Protein AF-A0A2P5DJD4-F1 (afdb_monomer_lite)

pLDDT: mean 71.26, std 9.57, range [36.44, 85.56]

Secondary structure (DSSP, 8-state):
------HHHHHHHHHHHHHHHHHHHHHHHHHHHHHHHHHTT-TTTTSPPPTT---HHHHHHHHHHHHHHHHHHS-HHHHTTTTT--SHHHHHHHHHHHHHHHHHHHHHHHHHHHHHHHHHHHHHHHHHHHHHHHH--

InterPro domains:
  IPR061502 Copia/RE1/RE2-like, N-terminal domain [PF14223] (35-135)

Organism: Parasponia andersonii (NCBI:txid3476)

Foldseek 3Di:
DDPPPDPVNVLVVVLVVVLVVLVVVVVVVVVVLCVLCVVVVLNCQLDPNDPVCPDPVVNLVSFVVLVVSLVVVDDPVLCVQCVPPDGNNSSNVSVVVVSVVVSVVVSVVSVVVSVVVVVVVVVVVVVVVVVVVVVVD

Radius of gyration: 24.69 Å; chains: 1; bounding box: 60×29×70 Å

Structure (mmCIF, N/CA/C/O backbone):
data_AF-A0A2P5DJD4-F1
#
_entry.id   AF-A0A2P5DJD4-F1
#
loop_
_atom_site.group_PDB
_atom_site.id
_atom_site.type_symbol
_atom_site.label_atom_id
_atom_site.label_alt_id
_atom_site.label_comp_id
_atom_site.label_asym_id
_atom_site.label_entity_id
_atom_site.label_seq_id
_atom_site.pdbx_PDB_ins_code
_atom_site.Cartn_x
_atom_site.Cartn_y
_atom_site.Cartn_z
_atom_site.occupancy
_atom_site.B_iso_or_equiv
_atom_site.auth_seq_id
_atom_site.auth_comp_id
_atom_site.auth_asym_id
_atom_site.auth_atom_id
_atom_site.pdbx_PDB_model_num
ATOM 1 N N . MET A 1 1 ? -18.435 -19.469 40.336 1.00 36.44 1 MET A N 1
ATOM 2 C CA . MET A 1 1 ? -17.337 -18.559 39.943 1.00 36.44 1 MET A CA 1
ATOM 3 C C . MET A 1 1 ? -17.788 -17.813 38.694 1.00 36.44 1 MET A C 1
ATOM 5 O O . MET A 1 1 ? -17.781 -18.387 37.617 1.00 36.44 1 MET A O 1
ATOM 9 N N . SER A 1 2 ? -18.349 -16.611 38.855 1.00 41.94 2 SER A N 1
ATOM 10 C CA . SER A 1 2 ? -18.930 -15.849 37.740 1.00 41.94 2 SER A CA 1
ATOM 11 C C . SER A 1 2 ? -17.841 -14.974 37.126 1.00 41.94 2 SER A C 1
ATOM 13 O O . SER A 1 2 ? -17.375 -14.029 37.765 1.00 41.94 2 SER A O 1
ATOM 15 N N . TYR A 1 3 ? -17.377 -15.331 35.928 1.00 40.91 3 TYR A N 1
ATOM 16 C CA . TYR A 1 3 ? -16.412 -14.533 35.177 1.00 40.91 3 TYR A CA 1
ATOM 17 C C . TYR A 1 3 ? -17.093 -13.227 34.747 1.00 40.91 3 TYR A C 1
ATOM 19 O O . TYR A 1 3 ? -17.786 -13.177 33.734 1.00 40.91 3 TYR A O 1
ATOM 27 N N . ARG A 1 4 ? -16.915 -12.151 35.524 1.00 46.84 4 ARG A N 1
ATOM 28 C CA . ARG A 1 4 ? -17.237 -10.793 35.069 1.00 46.84 4 ARG A CA 1
ATOM 29 C C . ARG A 1 4 ? -16.197 -10.385 34.028 1.00 46.84 4 ARG A C 1
ATOM 31 O O . ARG A 1 4 ? -15.209 -9.741 34.368 1.00 46.84 4 ARG A O 1
ATOM 38 N N . PHE A 1 5 ? -16.423 -10.757 32.770 1.00 47.12 5 PHE A N 1
ATOM 39 C CA . PHE A 1 5 ? -15.785 -10.074 31.647 1.00 47.12 5 PHE A CA 1
ATOM 40 C C . PHE A 1 5 ? -16.166 -8.599 31.754 1.00 47.12 5 PHE A C 1
ATOM 42 O O . PHE A 1 5 ? -17.346 -8.248 31.643 1.00 47.12 5 PHE A O 1
ATOM 49 N N . ARG A 1 6 ? -15.203 -7.722 32.058 1.00 57.38 6 ARG A N 1
ATOM 50 C CA . ARG A 1 6 ? -15.508 -6.295 32.083 1.00 57.38 6 ARG A CA 1
ATOM 51 C C . ARG A 1 6 ? -15.747 -5.876 30.645 1.00 57.38 6 ARG A C 1
ATOM 53 O O . ARG A 1 6 ? -15.051 -6.280 29.725 1.00 57.38 6 ARG A O 1
ATOM 60 N N . LYS A 1 7 ? -16.737 -5.023 30.445 1.00 52.19 7 LYS A N 1
ATOM 61 C CA . LYS A 1 7 ? -17.109 -4.492 29.132 1.00 52.19 7 LYS A CA 1
ATOM 62 C C . LYS A 1 7 ? -15.935 -3.820 28.400 1.00 52.19 7 LYS A C 1
ATOM 64 O O . LYS A 1 7 ? -15.876 -3.859 27.179 1.00 52.19 7 LYS A O 1
ATOM 69 N N . ALA A 1 8 ? -14.966 -3.273 29.142 1.00 51.59 8 ALA A N 1
ATOM 70 C CA . ALA A 1 8 ? -13.695 -2.785 28.604 1.00 51.59 8 ALA A CA 1
ATOM 71 C C . ALA A 1 8 ? -12.863 -3.892 27.926 1.00 51.59 8 ALA A C 1
ATOM 73 O O . ALA A 1 8 ? -12.276 -3.643 26.879 1.00 51.59 8 ALA A O 1
ATOM 74 N N . ASP A 1 9 ? -12.877 -5.113 28.462 1.00 53.69 9 ASP A N 1
ATOM 75 C CA . ASP A 1 9 ? -12.156 -6.265 27.913 1.00 53.69 9 ASP A CA 1
ATOM 76 C C . ASP A 1 9 ? -12.794 -6.719 26.590 1.00 53.69 9 ASP A C 1
ATOM 78 O O . ASP A 1 9 ? -12.092 -6.991 25.621 1.00 53.69 9 ASP A O 1
ATOM 82 N N . LEU A 1 10 ? -14.130 -6.698 26.494 1.00 54.12 10 LEU A N 1
ATOM 83 C CA . LEU A 1 10 ? -14.852 -7.028 25.258 1.00 54.12 10 LEU A CA 1
ATOM 84 C C . LEU A 1 10 ? -14.561 -6.019 24.131 1.00 54.12 10 LEU A C 1
ATOM 86 O O . LEU A 1 10 ? -14.390 -6.401 22.976 1.00 54.12 10 LEU A O 1
ATOM 90 N N . LEU A 1 11 ? -14.469 -4.727 24.463 1.00 56.06 11 LEU A N 1
ATOM 91 C CA . LEU A 1 11 ? -14.152 -3.662 23.505 1.00 56.06 11 LEU A CA 1
ATOM 92 C C . LEU A 1 11 ? -12.714 -3.769 22.985 1.00 56.06 11 LEU A C 1
ATOM 94 O O . LEU A 1 11 ? -12.483 -3.582 21.788 1.00 56.06 11 LEU A O 1
ATOM 98 N N . THR A 1 12 ? -11.767 -4.100 23.864 1.00 61.72 12 THR A N 1
ATOM 99 C CA . THR A 1 12 ? -10.377 -4.375 23.486 1.00 61.72 12 THR A CA 1
ATOM 100 C C . THR A 1 12 ? -10.322 -5.562 22.531 1.00 61.72 12 THR A C 1
ATOM 102 O O . THR A 1 12 ? -9.841 -5.400 21.411 1.00 61.72 12 THR A O 1
ATOM 105 N N . VAL A 1 13 ? -10.964 -6.679 22.887 1.00 59.72 13 VAL A N 1
ATOM 106 C CA . VAL A 1 13 ? -11.006 -7.902 22.069 1.00 59.72 13 VAL A CA 1
ATOM 107 C C . VAL A 1 13 ? -11.642 -7.663 20.695 1.00 59.72 13 VAL A C 1
ATOM 109 O O . VAL A 1 13 ? -11.098 -8.103 19.682 1.00 59.72 13 VAL A O 1
ATOM 112 N N . VAL A 1 14 ? -12.759 -6.930 20.612 1.00 59.94 14 VAL A N 1
ATOM 113 C CA . VAL A 1 14 ? -13.410 -6.609 19.325 1.00 59.94 14 VAL A CA 1
ATOM 114 C C . VAL A 1 14 ? -12.540 -5.674 18.479 1.00 59.94 14 VAL A C 1
ATOM 116 O O . VAL A 1 14 ? -12.422 -5.865 17.267 1.00 59.94 14 VAL A O 1
ATOM 119 N N . SER A 1 15 ? -11.896 -4.679 19.096 1.00 60.69 15 SER A N 1
ATOM 120 C CA . SER A 1 15 ? -11.007 -3.758 18.379 1.00 60.69 15 SER A CA 1
ATOM 121 C C . SER A 1 15 ? -9.747 -4.451 17.852 1.00 60.69 15 SER A C 1
ATOM 123 O O . SER A 1 15 ? -9.361 -4.222 16.706 1.00 60.69 15 SER A O 1
ATOM 125 N N . GLU A 1 16 ? -9.152 -5.344 18.640 1.00 64.75 16 GLU A N 1
ATOM 126 C CA . GLU A 1 16 ? -7.983 -6.143 18.266 1.00 64.75 16 GLU A CA 1
ATOM 127 C C . GLU A 1 16 ? -8.333 -7.154 17.173 1.00 64.75 16 GLU A C 1
ATOM 129 O O . GLU A 1 16 ? -7.594 -7.279 16.197 1.00 64.75 16 GLU A O 1
ATOM 134 N N . SER A 1 17 ? -9.509 -7.785 17.260 1.00 62.97 17 SER A N 1
ATOM 135 C CA . SER A 1 17 ? -10.005 -8.717 16.239 1.00 62.97 17 SER A CA 1
ATOM 136 C C . SER A 1 17 ? -10.205 -8.032 14.884 1.00 62.97 17 SER A C 1
ATOM 138 O O . SER A 1 17 ? -9.777 -8.547 13.854 1.00 62.97 17 SER A O 1
ATOM 140 N N . LEU A 1 18 ? -10.798 -6.834 14.859 1.00 60.19 18 LEU A N 1
ATOM 141 C CA . LEU A 1 18 ? -11.015 -6.080 13.616 1.00 60.19 18 LEU A CA 1
ATOM 142 C C . LEU A 1 18 ? -9.714 -5.527 13.021 1.00 60.19 18 LEU A C 1
ATOM 144 O O . LEU A 1 18 ? -9.546 -5.528 11.800 1.00 60.19 18 LEU A O 1
ATOM 148 N N . VAL A 1 19 ? -8.779 -5.083 13.868 1.00 64.56 19 VAL A N 1
ATOM 149 C CA . VAL A 1 19 ? -7.429 -4.694 13.430 1.00 64.56 19 VAL A CA 1
ATOM 150 C C . VAL A 1 19 ? -6.694 -5.900 12.842 1.00 64.56 19 VAL A C 1
ATOM 152 O O . VAL A 1 19 ? -6.058 -5.757 11.799 1.00 64.56 19 VAL A O 1
ATOM 155 N N . GLY A 1 20 ? -6.839 -7.082 13.444 1.00 64.31 20 GLY A N 1
ATOM 156 C CA . GLY A 1 20 ? -6.286 -8.338 12.937 1.00 64.31 20 GLY A CA 1
ATOM 157 C C . GLY A 1 20 ? -6.849 -8.736 11.572 1.00 64.31 20 GLY A C 1
ATOM 158 O O . GLY A 1 20 ? -6.082 -9.053 10.667 1.00 64.31 20 GLY A O 1
ATOM 159 N N . VAL A 1 21 ? -8.169 -8.644 11.374 1.00 62.84 21 VAL A N 1
ATOM 160 C CA . VAL A 1 21 ? -8.815 -8.934 10.078 1.00 62.84 21 VAL A CA 1
ATOM 161 C C . VAL A 1 21 ? -8.343 -7.966 8.991 1.00 62.84 21 VAL A C 1
ATOM 163 O O . VAL A 1 21 ? -8.034 -8.384 7.876 1.00 62.84 21 VAL A O 1
ATOM 166 N N . LEU A 1 22 ? -8.233 -6.675 9.310 1.00 64.81 22 LEU A N 1
ATOM 167 C CA . LEU A 1 22 ? -7.781 -5.656 8.362 1.00 64.81 22 LEU A CA 1
ATOM 168 C C . LEU A 1 22 ? -6.292 -5.807 8.014 1.00 64.81 22 LEU A C 1
ATOM 170 O O . LEU A 1 22 ? -5.918 -5.635 6.856 1.00 64.81 22 LEU A O 1
ATOM 174 N N . PHE A 1 23 ? -5.464 -6.166 8.999 1.00 66.38 23 PHE A N 1
ATOM 175 C CA . PHE A 1 23 ? -4.051 -6.488 8.805 1.00 66.38 23 PHE A CA 1
ATOM 176 C C . PHE A 1 23 ? -3.873 -7.751 7.957 1.00 66.38 23 PHE A C 1
ATOM 178 O O . PHE A 1 23 ? -3.082 -7.755 7.019 1.00 66.38 23 PHE A O 1
ATOM 185 N N . MET A 1 24 ? -4.658 -8.801 8.209 1.00 68.56 24 MET A N 1
ATOM 186 C CA . MET A 1 24 ? -4.654 -9.987 7.353 1.00 68.56 24 MET A CA 1
ATOM 187 C C . MET A 1 24 ? -5.069 -9.652 5.921 1.00 68.56 24 MET A C 1
ATOM 189 O O . MET A 1 24 ? -4.455 -10.153 4.988 1.00 68.56 24 MET A O 1
ATOM 193 N N . TYR A 1 25 ? -6.043 -8.763 5.719 1.00 68.31 25 TYR A N 1
ATOM 194 C CA . TYR A 1 25 ? -6.488 -8.383 4.377 1.00 68.31 25 TYR A CA 1
ATOM 195 C C . TYR A 1 25 ? -5.406 -7.637 3.574 1.00 68.31 25 TYR A C 1
ATOM 197 O O . TYR A 1 25 ? -5.242 -7.886 2.379 1.00 68.31 25 TYR A O 1
ATOM 205 N N . THR A 1 26 ? -4.630 -6.748 4.208 1.00 69.19 26 THR A N 1
ATOM 206 C CA . THR A 1 26 ? -3.509 -6.056 3.541 1.00 69.19 26 THR A CA 1
ATOM 207 C C . THR A 1 26 ? -2.320 -6.987 3.301 1.00 69.19 26 THR A C 1
ATOM 209 O O . THR A 1 26 ? -1.709 -6.942 2.230 1.00 69.19 26 THR A O 1
ATOM 212 N N . VAL A 1 27 ? -2.012 -7.873 4.252 1.00 73.00 27 VAL A N 1
ATOM 213 C CA . VAL A 1 27 ? -0.957 -8.888 4.107 1.00 73.00 27 VAL A CA 1
ATOM 214 C C . VAL A 1 27 ? -1.303 -9.874 2.991 1.00 73.00 27 VAL A C 1
ATOM 216 O O . VAL A 1 27 ? -0.469 -10.121 2.124 1.00 73.00 27 VAL A O 1
ATOM 219 N N . LEU A 1 28 ? -2.540 -10.371 2.939 1.00 73.06 28 LEU A N 1
ATOM 220 C CA . LEU A 1 28 ? -3.005 -11.259 1.872 1.00 73.06 28 LEU A CA 1
ATOM 221 C C . LEU A 1 28 ? -2.946 -10.572 0.506 1.00 73.06 28 LEU A C 1
ATOM 223 O O . LEU A 1 28 ? -2.402 -11.147 -0.433 1.00 73.06 28 LEU A O 1
ATOM 227 N N . PHE A 1 29 ? -3.417 -9.326 0.393 1.00 73.50 29 PHE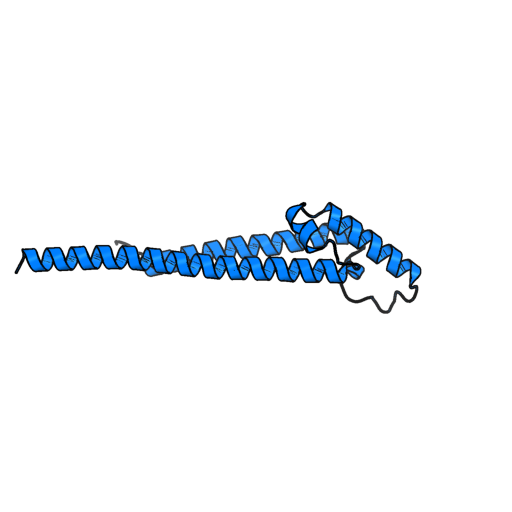 A N 1
ATOM 228 C CA . PHE A 1 29 ? -3.342 -8.576 -0.863 1.00 73.50 29 PHE A CA 1
ATOM 229 C C . PHE A 1 29 ? -1.891 -8.415 -1.347 1.00 73.50 29 PHE A C 1
ATOM 231 O O . PHE A 1 29 ? -1.566 -8.791 -2.473 1.00 73.50 29 PHE A O 1
ATOM 238 N N . THR A 1 30 ? -0.984 -7.950 -0.483 1.00 72.81 30 THR A N 1
ATOM 239 C CA . THR A 1 30 ? 0.436 -7.797 -0.855 1.00 72.81 30 THR A CA 1
ATOM 240 C C . THR A 1 30 ? 1.102 -9.127 -1.206 1.00 72.81 30 THR A C 1
ATOM 242 O O . THR A 1 30 ? 1.920 -9.169 -2.123 1.00 72.81 30 THR A O 1
ATOM 245 N N . TYR A 1 31 ? 0.736 -10.219 -0.531 1.00 77.06 31 TYR A N 1
ATOM 246 C CA . TYR A 1 31 ? 1.231 -11.558 -0.837 1.00 77.06 31 TYR A CA 1
ATOM 247 C C . TYR A 1 31 ? 0.739 -12.054 -2.201 1.00 77.06 31 TYR A C 1
ATOM 249 O O . TYR A 1 31 ? 1.544 -12.541 -2.989 1.00 77.06 31 TYR A O 1
ATOM 257 N N . THR A 1 32 ? -0.549 -11.879 -2.517 1.00 74.50 32 THR A N 1
ATOM 258 C CA . THR A 1 32 ? -1.116 -12.294 -3.813 1.00 74.50 32 THR A CA 1
ATOM 259 C C . THR A 1 32 ? -0.480 -11.556 -4.988 1.00 74.50 32 THR A C 1
ATOM 261 O O . THR A 1 32 ? -0.039 -12.207 -5.931 1.00 74.50 32 THR A O 1
ATOM 264 N N . ILE A 1 33 ? -0.323 -10.229 -4.907 1.00 75.00 33 ILE A N 1
ATOM 265 C CA . ILE A 1 33 ? 0.329 -9.462 -5.978 1.00 75.00 33 ILE A CA 1
ATOM 266 C C . ILE A 1 33 ? 1.808 -9.850 -6.104 1.00 75.00 33 ILE A C 1
ATOM 268 O O . ILE A 1 33 ? 2.287 -10.098 -7.207 1.00 75.00 33 ILE A O 1
ATOM 272 N N . LYS A 1 34 ? 2.532 -10.008 -4.987 1.00 75.19 34 LYS A N 1
ATOM 273 C CA . LYS A 1 34 ? 3.924 -10.492 -5.025 1.00 75.19 34 LYS A CA 1
ATOM 274 C C . LYS A 1 34 ? 4.044 -11.905 -5.601 1.00 75.19 34 LYS A C 1
ATOM 276 O O . LYS A 1 34 ? 5.042 -12.201 -6.248 1.00 75.19 34 LYS A O 1
ATOM 281 N N . ALA A 1 35 ? 3.063 -12.777 -5.381 1.00 74.75 35 ALA A N 1
ATOM 282 C CA . ALA A 1 35 ? 3.049 -14.124 -5.943 1.00 74.75 35 ALA A CA 1
ATOM 283 C C . ALA A 1 35 ? 2.817 -14.111 -7.463 1.00 74.75 35 ALA A C 1
ATOM 285 O O . ALA A 1 35 ? 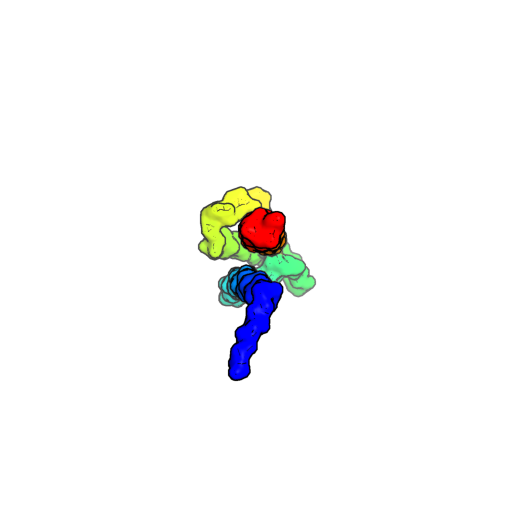3.522 -14.824 -8.176 1.00 74.75 35 ALA A O 1
ATOM 286 N N . ILE A 1 36 ? 1.901 -13.267 -7.955 1.00 72.75 36 ILE A N 1
ATOM 287 C CA . ILE A 1 36 ? 1.672 -13.050 -9.395 1.00 72.75 36 ILE A CA 1
ATOM 288 C C . ILE A 1 36 ? 2.963 -12.550 -10.053 1.00 72.75 36 ILE A C 1
ATOM 290 O O . ILE A 1 36 ? 3.440 -13.144 -11.011 1.00 72.75 36 ILE A O 1
ATOM 294 N N . LEU A 1 37 ? 3.609 -11.545 -9.460 1.00 73.31 37 LEU A N 1
ATOM 295 C CA . LEU A 1 37 ? 4.856 -10.985 -9.988 1.00 73.31 37 LEU A CA 1
ATOM 296 C C . LEU A 1 37 ? 6.048 -11.948 -9.904 1.00 73.31 37 LEU A C 1
ATOM 298 O O . LEU A 1 37 ? 6.934 -11.909 -10.755 1.00 73.31 37 LEU A O 1
ATOM 302 N N . ARG A 1 38 ? 6.091 -12.824 -8.891 1.00 73.88 38 ARG A N 1
ATOM 303 C CA . ARG A 1 38 ? 7.133 -13.855 -8.766 1.00 73.88 38 ARG A CA 1
ATOM 304 C C . ARG A 1 38 ? 7.010 -14.915 -9.852 1.00 73.88 38 ARG A C 1
ATOM 306 O O . ARG A 1 38 ? 8.033 -15.370 -10.351 1.00 73.88 38 ARG A O 1
ATOM 313 N N . LYS A 1 39 ? 5.780 -15.316 -10.183 1.00 66.06 39 LYS A N 1
ATOM 314 C CA . LYS A 1 39 ? 5.508 -16.315 -11.222 1.00 66.06 39 LYS A CA 1
ATOM 315 C C . LYS A 1 39 ? 6.103 -15.894 -12.568 1.00 66.06 39 LYS A C 1
ATOM 317 O O . LYS A 1 39 ? 6.628 -16.744 -13.278 1.00 66.06 39 LYS A O 1
ATOM 322 N N . ASP A 1 40 ? 6.097 -14.594 -12.840 1.00 63.56 40 ASP A N 1
ATOM 323 C CA . ASP A 1 40 ? 6.538 -14.034 -14.114 1.00 63.56 40 ASP A CA 1
ATOM 324 C C . ASP A 1 40 ? 7.949 -13.397 -14.045 1.00 63.56 40 ASP A C 1
ATOM 326 O O . ASP A 1 40 ? 8.385 -12.735 -14.977 1.00 63.56 40 ASP A O 1
ATOM 330 N N . ASN A 1 41 ? 8.694 -13.617 -12.949 1.00 66.69 41 ASN A N 1
ATOM 331 C CA . ASN A 1 41 ? 10.050 -13.092 -12.696 1.00 66.69 41 ASN A CA 1
ATOM 332 C C . ASN A 1 41 ? 10.180 -11.548 -12.696 1.00 66.69 41 ASN A C 1
ATOM 334 O O . ASN A 1 41 ? 11.260 -10.997 -12.896 1.00 66.69 41 ASN A O 1
ATOM 338 N N . PHE A 1 42 ? 9.090 -10.839 -12.410 1.00 72.69 42 PHE A N 1
ATOM 339 C CA . PHE A 1 42 ? 8.988 -9.378 -12.504 1.00 72.69 42 PHE A CA 1
ATOM 340 C C . PHE A 1 42 ? 9.081 -8.649 -11.159 1.00 72.69 42 PHE A C 1
ATOM 342 O O . PHE A 1 42 ? 8.849 -7.445 -11.061 1.00 72.69 42 PHE A O 1
ATOM 349 N N . LEU A 1 43 ? 9.446 -9.358 -10.087 1.00 67.69 43 LEU A N 1
ATOM 350 C CA . LEU A 1 43 ? 9.585 -8.763 -8.753 1.00 67.69 43 LEU A CA 1
ATOM 351 C C . LEU A 1 43 ? 10.600 -7.610 -8.700 1.00 67.69 43 LEU A C 1
ATOM 353 O O . LEU A 1 43 ? 10.473 -6.743 -7.839 1.00 67.69 43 LEU A O 1
ATOM 357 N N . ALA A 1 44 ? 11.583 -7.594 -9.602 1.00 71.31 44 ALA A N 1
ATOM 358 C CA . ALA A 1 44 ? 12.571 -6.524 -9.685 1.00 71.31 44 ALA A CA 1
ATOM 359 C C . ALA A 1 44 ? 11.953 -5.176 -10.106 1.00 71.31 44 ALA A C 1
ATOM 361 O O . ALA A 1 44 ? 12.379 -4.134 -9.617 1.00 71.31 44 ALA A O 1
ATOM 362 N N . ALA A 1 45 ? 10.909 -5.186 -10.941 1.00 75.62 45 ALA A N 1
ATOM 363 C CA . ALA A 1 45 ? 10.316 -3.976 -11.515 1.00 75.62 45 ALA A CA 1
ATOM 364 C C . ALA A 1 45 ? 9.456 -3.168 -10.521 1.00 75.62 45 ALA A C 1
ATOM 366 O O . ALA A 1 45 ? 9.295 -1.961 -10.670 1.00 75.62 45 ALA A O 1
ATOM 367 N N . ILE A 1 46 ? 8.939 -3.802 -9.461 1.00 76.81 46 ILE A N 1
ATOM 368 C CA . ILE A 1 46 ? 8.254 -3.089 -8.363 1.00 76.81 46 ILE A CA 1
ATOM 369 C C . ILE A 1 46 ? 9.224 -2.526 -7.308 1.00 76.81 46 ILE A C 1
ATOM 371 O O . ILE A 1 46 ? 8.790 -1.858 -6.368 1.00 76.81 46 ILE A O 1
ATOM 375 N N . GLY A 1 47 ? 10.519 -2.839 -7.424 1.00 73.19 47 GLY A N 1
ATOM 376 C CA . GLY A 1 47 ? 11.587 -2.407 -6.525 1.00 73.19 47 GLY A CA 1
ATOM 377 C C . GLY A 1 47 ? 12.486 -1.336 -7.144 1.00 73.19 47 GLY A C 1
ATOM 378 O O . GLY A 1 47 ? 12.093 -0.596 -8.042 1.00 73.19 47 GLY A O 1
ATOM 379 N N . GLU A 1 48 ? 13.710 -1.215 -6.633 1.00 74.00 48 GLU A N 1
ATOM 380 C CA . GLU A 1 48 ? 14.754 -0.458 -7.327 1.00 74.00 48 GLU A CA 1
ATOM 381 C C . GLU A 1 48 ? 15.366 -1.305 -8.440 1.00 74.00 48 GLU A C 1
ATOM 383 O O . GLU A 1 48 ? 15.530 -2.516 -8.278 1.00 74.00 48 GLU A O 1
ATOM 388 N N . ARG A 1 49 ? 15.702 -0.653 -9.562 1.00 74.19 49 ARG A N 1
ATOM 389 C CA . ARG A 1 49 ? 16.371 -1.298 -10.691 1.00 74.19 49 ARG A CA 1
ATOM 390 C C . ARG A 1 49 ? 17.648 -1.990 -10.203 1.00 74.19 49 ARG A C 1
ATOM 392 O O . ARG A 1 49 ? 18.516 -1.298 -9.666 1.00 74.19 49 ARG A O 1
ATOM 399 N N . PRO A 1 50 ? 17.779 -3.318 -10.378 1.00 70.88 50 PRO A N 1
ATOM 400 C CA . PRO A 1 50 ? 18.998 -4.027 -10.022 1.00 70.88 50 PRO A CA 1
ATOM 401 C C . PRO A 1 50 ? 20.178 -3.500 -10.839 1.00 70.88 50 PRO A C 1
ATOM 403 O O . PRO A 1 50 ? 20.045 -3.256 -12.040 1.00 70.88 50 PRO A O 1
ATOM 406 N N . ALA A 1 51 ? 21.339 -3.352 -10.199 1.00 72.38 51 ALA A N 1
ATOM 407 C CA . ALA A 1 51 ? 22.550 -2.860 -10.854 1.00 72.38 51 ALA A CA 1
ATOM 408 C C . ALA A 1 51 ? 23.043 -3.799 -11.973 1.00 72.38 51 ALA A C 1
ATOM 410 O O . ALA A 1 51 ? 23.780 -3.361 -12.854 1.00 72.38 51 ALA A O 1
ATOM 411 N N . GLU A 1 52 ? 22.624 -5.072 -11.963 1.00 73.00 52 GLU A N 1
ATOM 412 C CA . GLU A 1 52 ? 22.960 -6.042 -13.008 1.00 73.00 52 GLU A CA 1
ATOM 413 C C . GLU A 1 52 ? 22.214 -5.798 -14.332 1.00 73.00 52 GLU A C 1
ATOM 415 O O . GLU A 1 52 ? 22.661 -6.273 -15.375 1.00 73.00 52 GLU A O 1
ATOM 420 N N . ILE A 1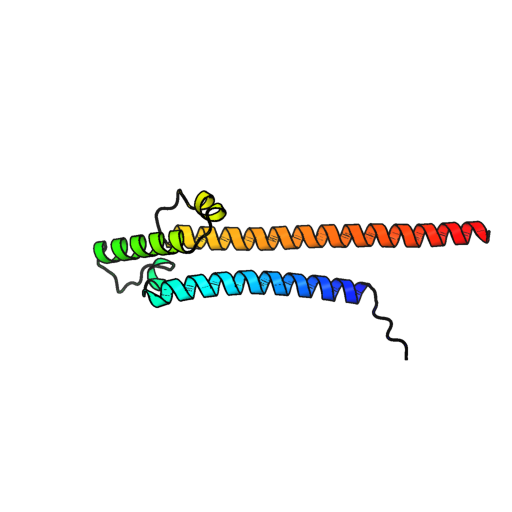 53 ? 21.096 -5.058 -14.321 1.00 70.06 53 ILE A N 1
ATOM 421 C CA . ILE A 1 53 ? 20.331 -4.735 -15.533 1.00 70.06 53 ILE A CA 1
ATOM 422 C C . ILE A 1 53 ? 20.791 -3.373 -16.051 1.00 70.06 53 ILE A C 1
ATOM 424 O O . ILE A 1 53 ? 20.213 -2.334 -15.735 1.00 70.06 53 ILE A O 1
ATOM 428 N N . THR A 1 54 ? 21.838 -3.367 -16.869 1.00 73.50 54 THR A N 1
ATOM 429 C CA . THR A 1 54 ? 22.355 -2.161 -17.539 1.00 73.50 54 THR A CA 1
ATOM 430 C C . THR A 1 54 ? 21.667 -1.854 -18.868 1.00 73.50 54 THR A C 1
ATOM 432 O O . THR A 1 54 ? 21.761 -0.724 -19.331 1.00 73.50 54 THR A O 1
ATOM 435 N N . ASP A 1 55 ? 20.937 -2.808 -19.454 1.00 83.94 55 ASP A N 1
ATOM 436 C CA . ASP A 1 55 ? 20.193 -2.590 -20.698 1.00 83.94 55 ASP A CA 1
ATOM 437 C C . ASP A 1 55 ? 18.828 -1.936 -20.443 1.00 83.94 55 ASP A C 1
ATOM 439 O O . ASP A 1 55 ? 17.949 -2.523 -19.806 1.00 83.94 55 ASP A O 1
ATOM 443 N N . ASP A 1 56 ? 18.654 -0.721 -20.961 1.00 81.50 56 ASP A N 1
ATOM 444 C CA . ASP A 1 56 ? 17.429 0.068 -20.799 1.00 81.50 56 ASP A CA 1
ATOM 445 C C . ASP A 1 56 ? 16.237 -0.560 -21.519 1.00 81.50 56 ASP A C 1
ATOM 447 O O . ASP A 1 56 ? 15.131 -0.552 -20.990 1.00 81.50 56 ASP A O 1
ATOM 451 N N . LYS A 1 57 ? 16.456 -1.191 -22.679 1.00 84.81 57 LYS A N 1
ATOM 452 C CA . LYS A 1 57 ? 15.370 -1.825 -23.434 1.00 84.81 57 LYS A CA 1
ATOM 453 C C . LYS A 1 57 ? 14.784 -3.020 -22.680 1.00 84.81 57 LYS A C 1
ATOM 455 O O . LYS A 1 57 ? 13.568 -3.130 -22.549 1.00 84.81 57 LYS A O 1
ATOM 460 N N . THR A 1 58 ? 15.644 -3.892 -22.154 1.00 82.25 58 THR A N 1
ATOM 461 C CA . THR A 1 58 ? 15.227 -5.029 -21.319 1.00 82.25 58 THR A CA 1
ATOM 462 C C . THR A 1 58 ? 14.509 -4.555 -20.054 1.00 82.25 58 THR A C 1
ATOM 464 O O . THR A 1 58 ? 13.542 -5.183 -19.621 1.00 82.25 58 THR A O 1
ATOM 467 N N . TRP A 1 59 ? 14.954 -3.442 -19.463 1.00 82.81 59 TRP A N 1
ATOM 468 C CA . TRP A 1 59 ? 14.295 -2.852 -18.300 1.00 82.81 59 TRP A CA 1
ATOM 469 C C . TRP A 1 59 ? 12.901 -2.305 -18.632 1.00 82.81 59 TRP A C 1
ATOM 471 O O . TRP A 1 59 ? 11.947 -2.625 -17.927 1.00 82.81 59 TRP A O 1
ATOM 481 N N . ASP A 1 60 ? 12.763 -1.546 -19.718 1.00 83.50 60 ASP A N 1
ATOM 482 C CA . ASP A 1 60 ? 11.488 -0.956 -20.137 1.00 83.50 60 ASP A CA 1
ATOM 483 C C . ASP A 1 60 ? 10.457 -2.028 -20.525 1.00 83.50 60 ASP A C 1
ATOM 485 O O . ASP A 1 60 ? 9.283 -1.926 -20.163 1.00 83.50 60 ASP A O 1
ATOM 489 N N . GLU A 1 61 ? 10.884 -3.096 -21.206 1.00 85.56 61 GLU A N 1
ATOM 490 C CA . GLU A 1 61 ? 10.020 -4.247 -21.504 1.00 85.56 61 GLU A CA 1
ATOM 491 C C . GLU A 1 61 ? 9.552 -4.945 -20.216 1.00 85.56 61 GLU A C 1
ATOM 493 O O . GLU A 1 61 ? 8.383 -5.323 -20.091 1.00 85.56 61 GLU A O 1
ATOM 498 N N . MET A 1 62 ? 10.441 -5.085 -19.228 1.00 82.81 62 MET A N 1
ATOM 499 C CA . MET A 1 62 ? 10.108 -5.667 -17.929 1.00 82.81 62 MET A CA 1
ATOM 500 C C . MET A 1 62 ? 9.131 -4.787 -17.139 1.00 82.81 62 MET A C 1
ATOM 502 O O . MET A 1 62 ? 8.139 -5.296 -16.611 1.00 82.81 62 MET A O 1
ATOM 506 N N . ASP A 1 63 ? 9.377 -3.477 -17.074 1.00 83.06 63 ASP A N 1
ATOM 507 C CA . ASP A 1 63 ? 8.510 -2.515 -16.390 1.00 83.06 63 ASP A CA 1
ATOM 508 C C . ASP A 1 63 ? 7.123 -2.473 -17.044 1.00 83.06 63 ASP A C 1
ATOM 510 O O . ASP A 1 63 ? 6.115 -2.630 -16.355 1.00 83.06 63 ASP A O 1
ATOM 514 N N . SER A 1 64 ? 7.054 -2.411 -18.378 1.00 84.75 64 SER A N 1
ATOM 515 C CA . SER A 1 64 ? 5.790 -2.410 -19.125 1.00 84.75 64 SER A CA 1
ATOM 516 C C . SER A 1 64 ? 4.966 -3.687 -18.908 1.00 84.75 64 SER A C 1
ATOM 518 O O . SER A 1 64 ? 3.764 -3.617 -18.633 1.00 84.75 64 SER A O 1
ATOM 520 N N . ASN A 1 65 ? 5.604 -4.861 -18.935 1.00 83.69 65 ASN A N 1
ATOM 521 C CA . ASN A 1 65 ? 4.928 -6.132 -18.645 1.00 83.69 65 ASN A CA 1
ATOM 522 C C . ASN A 1 65 ? 4.419 -6.197 -17.199 1.00 83.69 65 ASN A C 1
ATOM 524 O O . ASN A 1 65 ? 3.313 -6.672 -16.931 1.00 83.69 65 ASN A O 1
ATOM 528 N N . THR A 1 66 ? 5.203 -5.672 -16.260 1.00 83.38 66 THR A N 1
ATOM 529 C CA . THR A 1 66 ? 4.820 -5.591 -14.846 1.00 83.38 66 THR A CA 1
ATOM 530 C C . THR A 1 66 ? 3.617 -4.674 -14.655 1.00 83.38 66 THR A C 1
ATOM 532 O O . THR A 1 66 ? 2.680 -5.029 -13.937 1.00 83.38 66 THR A O 1
ATOM 535 N N . VAL A 1 67 ? 3.607 -3.523 -15.332 1.00 83.81 67 VAL A N 1
ATOM 536 C CA . VAL A 1 67 ? 2.475 -2.592 -15.363 1.00 83.81 67 VAL A CA 1
ATOM 537 C C . VAL A 1 67 ? 1.220 -3.301 -15.876 1.00 83.81 67 VAL A C 1
ATOM 539 O O . VAL A 1 67 ? 0.200 -3.289 -15.188 1.00 83.81 67 VAL A O 1
ATOM 542 N N . ALA A 1 68 ? 1.286 -3.978 -17.025 1.00 84.00 68 ALA A N 1
ATOM 543 C CA . ALA A 1 68 ? 0.141 -4.693 -17.595 1.00 84.00 68 ALA A CA 1
ATOM 544 C C . ALA A 1 68 ? -0.411 -5.774 -16.648 1.00 84.00 68 ALA A C 1
ATOM 546 O O . ALA A 1 68 ? -1.619 -5.848 -16.415 1.00 84.00 68 ALA A O 1
ATOM 547 N N . ASN A 1 69 ? 0.469 -6.565 -16.031 1.00 81.75 69 ASN A N 1
ATOM 548 C CA . ASN A 1 69 ? 0.080 -7.581 -15.052 1.00 81.75 69 ASN A CA 1
ATOM 549 C C . ASN A 1 69 ? -0.561 -6.980 -13.792 1.00 81.75 69 ASN A C 1
ATOM 551 O O . ASN A 1 69 ? -1.519 -7.543 -13.259 1.00 81.75 69 ASN A O 1
ATOM 555 N N . LEU A 1 70 ? -0.073 -5.826 -13.326 1.00 81.81 70 LEU A N 1
ATOM 556 C CA . LEU A 1 70 ? -0.712 -5.086 -12.239 1.00 81.81 70 LEU A CA 1
ATOM 557 C C . LEU A 1 70 ? -2.111 -4.617 -12.649 1.00 81.81 70 LEU A C 1
ATOM 559 O O . LEU A 1 70 ? -3.050 -4.840 -11.893 1.00 81.81 70 LEU A O 1
ATOM 563 N N . TYR A 1 71 ? -2.283 -4.049 -13.845 1.00 82.19 71 TYR A N 1
ATOM 564 C CA . TYR A 1 71 ? -3.605 -3.667 -14.356 1.00 82.19 71 TYR A CA 1
ATOM 565 C C . TYR A 1 71 ? -4.575 -4.861 -14.411 1.00 82.19 71 TYR A C 1
ATOM 567 O O . TYR A 1 71 ? -5.715 -4.736 -13.971 1.00 82.19 71 TYR A O 1
ATOM 575 N N . LEU A 1 72 ? -4.123 -6.037 -14.859 1.00 80.94 72 LEU A N 1
ATOM 576 C CA . LEU A 1 72 ? -4.948 -7.254 -14.921 1.00 80.94 72 LEU A CA 1
ATOM 577 C C . LEU A 1 72 ? -5.324 -7.821 -13.543 1.00 80.94 72 LEU A C 1
ATOM 579 O O . LEU A 1 72 ? -6.384 -8.425 -13.386 1.00 80.94 72 LEU A O 1
ATOM 583 N N . ALA A 1 73 ? -4.460 -7.656 -12.541 1.00 76.81 73 ALA A N 1
ATOM 584 C CA . ALA A 1 73 ? -4.685 -8.174 -11.192 1.00 76.81 73 ALA A CA 1
ATOM 585 C C . ALA A 1 73 ? -5.588 -7.273 -10.327 1.00 76.81 73 ALA A C 1
ATOM 587 O O . ALA A 1 73 ? -5.980 -7.662 -9.221 1.00 76.81 73 ALA A O 1
ATOM 588 N N . LEU A 1 74 ? -5.896 -6.058 -10.787 1.00 79.12 74 LEU A N 1
ATOM 589 C CA . LEU A 1 74 ? -6.595 -5.037 -10.012 1.00 79.12 74 LEU A CA 1
ATOM 590 C C . LEU A 1 74 ? -8.037 -4.844 -10.492 1.00 79.12 74 LEU A C 1
ATOM 592 O O . LEU A 1 74 ? -8.344 -4.896 -11.673 1.00 79.12 74 LEU A O 1
ATOM 596 N N . ALA A 1 75 ? -8.938 -4.577 -9.547 1.00 74.38 75 ALA A N 1
ATOM 597 C CA . ALA A 1 75 ? -10.332 -4.259 -9.850 1.00 74.38 75 ALA A CA 1
ATOM 598 C C . ALA A 1 75 ? -10.489 -2.807 -10.344 1.00 74.38 75 ALA A C 1
ATOM 600 O O . ALA A 1 75 ? -9.796 -1.923 -9.838 1.00 74.38 75 ALA A O 1
ATOM 601 N N . ASP A 1 76 ? -11.477 -2.542 -11.205 1.00 73.31 76 ASP A N 1
ATOM 602 C CA . ASP A 1 76 ? -11.732 -1.248 -11.879 1.00 73.31 76 ASP A CA 1
ATOM 603 C C . ASP A 1 76 ? -11.654 -0.012 -10.969 1.00 73.31 76 ASP A C 1
ATOM 605 O O . ASP A 1 76 ? -11.051 1.003 -11.309 1.00 73.31 76 ASP A O 1
ATOM 609 N N . ARG A 1 77 ? -12.191 -0.111 -9.747 1.00 67.50 77 ARG A N 1
ATOM 610 C CA . ARG A 1 77 ? -12.161 0.973 -8.742 1.00 67.50 77 ARG A CA 1
ATOM 611 C C . ARG A 1 77 ? -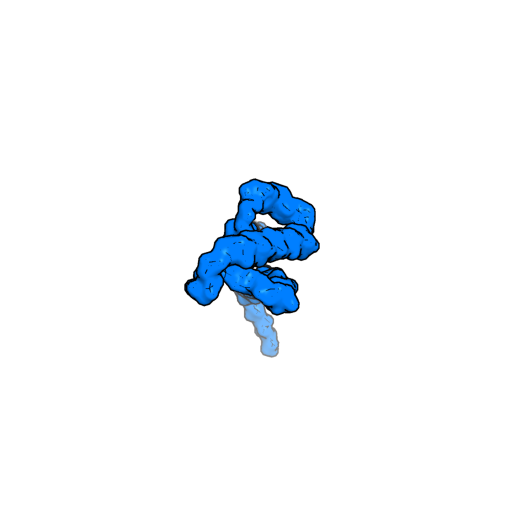10.752 1.410 -8.319 1.00 67.50 77 ARG A C 1
ATOM 613 O O . ARG A 1 77 ? -10.595 2.436 -7.668 1.00 67.50 77 ARG A O 1
ATOM 620 N N . ILE A 1 78 ? -9.765 0.540 -8.515 1.00 71.88 78 ILE A N 1
ATOM 621 C CA . ILE A 1 78 ? -8.358 0.784 -8.198 1.00 71.88 78 ILE A CA 1
ATOM 622 C C . ILE A 1 78 ? -7.650 1.294 -9.451 1.00 71.88 78 ILE A C 1
ATOM 624 O O . ILE A 1 78 ? -6.803 2.176 -9.331 1.00 71.88 78 ILE A O 1
ATOM 628 N N . LEU A 1 79 ? -8.053 0.820 -10.634 1.00 75.69 79 LEU A N 1
ATOM 629 C CA . LEU A 1 79 ? -7.518 1.264 -11.921 1.00 75.69 79 LEU A CA 1
ATOM 630 C C . LEU A 1 79 ? -7.674 2.775 -12.114 1.00 75.69 79 LEU A C 1
ATOM 632 O O . LEU A 1 79 ? -6.700 3.447 -12.435 1.00 75.69 79 LEU A O 1
ATOM 636 N N . SER A 1 80 ? -8.832 3.334 -11.751 1.00 75.75 80 SER A N 1
ATOM 637 C CA . SER A 1 80 ? -9.074 4.785 -11.817 1.00 75.75 80 SER A CA 1
ATOM 638 C C . SER A 1 80 ? -8.130 5.623 -10.941 1.00 75.75 80 SER A C 1
ATOM 640 O O . SER A 1 80 ? -8.010 6.825 -11.129 1.00 75.75 80 SER A O 1
ATOM 642 N N . SER A 1 81 ? -7.491 5.017 -9.934 1.00 73.44 81 SER A N 1
ATOM 643 C CA . SER A 1 81 ? -6.532 5.704 -9.056 1.00 73.44 81 SER A CA 1
ATOM 644 C C . SER A 1 81 ? -5.077 5.587 -9.518 1.00 73.44 81 SER A C 1
ATOM 646 O O . SER A 1 81 ? -4.211 6.256 -8.954 1.00 73.44 81 SER A O 1
ATOM 648 N N . ILE A 1 82 ? -4.805 4.739 -10.516 1.00 78.12 82 ILE A N 1
ATOM 649 C CA . ILE A 1 82 ? -3.459 4.468 -11.044 1.00 78.12 82 ILE A CA 1
ATOM 650 C C . ILE A 1 82 ? -3.308 4.790 -12.539 1.00 78.12 82 ILE A C 1
ATOM 652 O O . ILE A 1 82 ? -2.189 4.723 -13.032 1.00 78.12 82 ILE A O 1
ATOM 656 N N . GLU A 1 83 ? -4.386 5.182 -13.227 1.00 72.81 83 GLU A N 1
ATOM 657 C CA . GLU A 1 83 ? -4.447 5.462 -14.675 1.00 72.81 83 GLU A CA 1
ATOM 658 C C . GLU A 1 83 ? -3.367 6.443 -15.174 1.00 72.81 83 GLU A C 1
ATOM 660 O O . GLU A 1 83 ? -2.868 6.317 -16.287 1.00 72.81 83 GLU A O 1
ATOM 665 N N . GLU A 1 84 ? -2.932 7.385 -14.333 1.00 72.31 84 GLU A N 1
ATOM 666 C CA . GLU A 1 84 ? -1.901 8.373 -14.680 1.00 72.31 84 GLU A CA 1
ATOM 667 C C . GLU A 1 84 ? -0.451 7.895 -14.442 1.00 72.31 84 GLU A C 1
ATOM 669 O O . GLU A 1 84 ? 0.496 8.644 -14.702 1.00 72.31 84 GLU A O 1
ATOM 674 N N . LYS A 1 85 ? -0.239 6.688 -13.897 1.00 77.31 85 LYS A N 1
ATOM 675 C CA . LYS A 1 85 ? 1.094 6.181 -13.519 1.00 77.31 85 LYS A CA 1
ATOM 676 C C . LYS A 1 85 ? 1.759 5.431 -14.664 1.00 77.31 85 LYS A C 1
ATOM 678 O O . LYS A 1 85 ? 1.125 4.617 -15.332 1.00 77.31 85 LYS A O 1
ATOM 683 N N . LYS A 1 86 ? 3.055 5.696 -14.863 1.00 79.75 86 LYS A N 1
ATOM 684 C CA . LYS A 1 86 ? 3.806 5.215 -16.036 1.00 79.75 86 LYS A CA 1
ATOM 685 C C . LYS A 1 86 ? 4.765 4.067 -15.744 1.00 79.75 86 LYS A C 1
ATOM 687 O O . LYS A 1 86 ? 5.168 3.412 -16.692 1.00 79.75 86 LYS A O 1
ATOM 692 N N . SER A 1 87 ? 5.105 3.823 -14.476 1.00 82.94 87 SER A N 1
ATOM 693 C CA . SER A 1 87 ? 5.998 2.726 -14.081 1.00 82.94 87 SER A CA 1
ATOM 694 C C . SER A 1 87 ? 5.372 1.781 -13.064 1.00 82.94 87 SER A C 1
ATOM 696 O O . SER A 1 87 ? 4.503 2.169 -12.270 1.00 82.94 87 SER A O 1
ATOM 698 N N . ALA A 1 88 ? 5.852 0.538 -13.037 1.00 83.81 88 ALA A N 1
ATOM 699 C CA . ALA A 1 88 ? 5.381 -0.468 -12.095 1.00 83.81 88 ALA A CA 1
ATOM 700 C C . ALA A 1 88 ? 5.643 -0.053 -10.643 1.00 83.81 88 ALA A C 1
ATOM 702 O O . ALA A 1 88 ? 4.792 -0.262 -9.774 1.00 83.81 88 ALA A O 1
ATOM 703 N N . LYS A 1 89 ? 6.782 0.602 -10.387 1.00 84.38 89 LYS A N 1
ATOM 704 C CA . LYS A 1 89 ? 7.130 1.160 -9.075 1.00 84.38 89 LYS A CA 1
ATOM 705 C C . LYS A 1 89 ? 6.126 2.219 -8.617 1.00 84.38 89 LYS A C 1
ATOM 707 O O . LYS A 1 89 ? 5.640 2.157 -7.490 1.00 84.38 89 LYS A O 1
ATOM 712 N N . GLU A 1 90 ? 5.760 3.160 -9.486 1.00 83.94 90 GLU A N 1
ATOM 713 C CA . GLU A 1 90 ? 4.774 4.196 -9.151 1.00 83.94 90 GLU A CA 1
ATOM 714 C C . GLU A 1 90 ? 3.391 3.614 -8.845 1.00 83.94 90 GLU A C 1
ATOM 716 O O . GLU A 1 90 ? 2.721 4.056 -7.902 1.00 83.94 90 GLU A O 1
ATOM 721 N N . ILE A 1 91 ? 2.962 2.615 -9.622 1.00 85.31 91 ILE A N 1
ATOM 722 C CA . ILE A 1 91 ? 1.711 1.890 -9.376 1.00 85.31 91 ILE A CA 1
ATOM 723 C C . ILE A 1 91 ? 1.789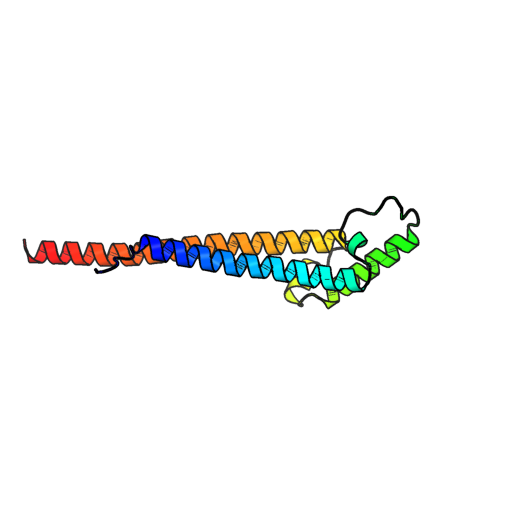 1.179 -8.020 1.00 85.31 91 ILE A C 1
ATOM 725 O O . ILE A 1 91 ? 0.893 1.337 -7.188 1.00 85.31 91 ILE A O 1
ATOM 729 N N . TRP A 1 92 ? 2.876 0.451 -7.756 1.00 84.81 92 TRP A N 1
ATOM 730 C CA . TRP A 1 92 ? 3.094 -0.286 -6.511 1.00 84.81 92 TRP A CA 1
ATOM 731 C C . TRP A 1 92 ? 3.106 0.614 -5.265 1.00 84.81 92 TRP A C 1
ATOM 733 O O . TRP A 1 92 ? 2.450 0.309 -4.259 1.00 84.81 92 TRP A O 1
ATOM 743 N N . ASP A 1 93 ? 3.780 1.760 -5.335 1.00 83.19 93 ASP A N 1
ATOM 744 C CA . ASP A 1 93 ? 3.816 2.747 -4.253 1.00 83.19 93 ASP A CA 1
ATOM 745 C C . ASP A 1 93 ? 2.437 3.372 -4.014 1.00 83.19 93 ASP A C 1
ATOM 747 O O . ASP A 1 93 ? 2.018 3.559 -2.865 1.00 83.19 93 ASP A O 1
ATOM 751 N N . THR A 1 94 ? 1.700 3.666 -5.087 1.00 84.88 94 THR A N 1
ATOM 752 C CA . THR A 1 94 ? 0.341 4.221 -5.006 1.00 84.88 94 THR A CA 1
ATOM 753 C C . THR A 1 94 ? -0.622 3.222 -4.370 1.00 84.88 94 THR A C 1
ATOM 755 O O . THR A 1 94 ? -1.368 3.587 -3.457 1.00 84.88 94 THR A O 1
ATOM 758 N N . LEU A 1 95 ? -0.558 1.948 -4.768 1.00 80.56 95 LEU A N 1
ATOM 759 C CA . LEU A 1 95 ? -1.318 0.864 -4.142 1.00 80.56 95 LEU A CA 1
ATOM 760 C C . LEU A 1 95 ? -0.988 0.768 -2.653 1.00 80.56 95 LEU A C 1
ATOM 762 O O . LEU A 1 95 ? -1.886 0.823 -1.812 1.00 80.56 95 LEU A O 1
ATOM 766 N N . THR A 1 96 ? 0.296 0.697 -2.309 1.00 80.38 96 THR A N 1
ATOM 767 C CA . THR A 1 96 ? 0.741 0.599 -0.915 1.00 80.38 96 THR A CA 1
ATOM 768 C C . THR A 1 96 ? 0.184 1.751 -0.075 1.00 80.38 96 THR A C 1
ATOM 770 O O . THR A 1 96 ? -0.413 1.513 0.979 1.00 80.38 96 THR A O 1
ATOM 773 N N . LYS A 1 97 ? 0.271 2.990 -0.576 1.00 81.88 97 LYS A N 1
ATOM 774 C CA . LYS A 1 97 ? -0.283 4.180 0.088 1.00 81.88 97 LYS A CA 1
ATOM 775 C C . LYS A 1 97 ? -1.806 4.134 0.213 1.00 81.88 97 LYS A C 1
ATOM 777 O O . LYS A 1 97 ? -2.329 4.419 1.289 1.00 81.88 97 LYS A O 1
ATOM 782 N N . LEU A 1 98 ? -2.533 3.749 -0.837 1.00 78.62 98 LEU A N 1
ATOM 783 C CA . LEU A 1 98 ? -3.998 3.634 -0.819 1.00 78.62 98 LEU A CA 1
ATOM 784 C C . LEU A 1 98 ? -4.480 2.626 0.223 1.00 78.62 98 LEU A C 1
ATOM 786 O O . LEU A 1 98 ? -5.414 2.906 0.980 1.00 78.62 98 LEU A O 1
ATOM 790 N N . TYR A 1 99 ? -3.846 1.457 0.285 1.00 73.06 99 TYR A N 1
ATOM 791 C CA . TYR A 1 99 ? -4.210 0.420 1.246 1.00 73.06 99 TYR A CA 1
ATOM 792 C C . TYR A 1 99 ? -3.820 0.802 2.678 1.00 73.06 99 TYR A C 1
ATOM 794 O O . TYR A 1 99 ? -4.606 0.570 3.601 1.00 73.06 99 TYR A O 1
ATOM 802 N N . GLN A 1 100 ? -2.682 1.472 2.875 1.00 73.12 100 GLN A N 1
ATOM 803 C CA . GLN A 1 100 ? -2.325 2.056 4.170 1.00 73.12 100 GLN A CA 1
ATOM 804 C C . GLN A 1 100 ? -3.337 3.125 4.607 1.00 73.12 100 GLN A C 1
ATOM 806 O O . GLN A 1 100 ? -3.848 3.057 5.728 1.00 73.12 100 GLN A O 1
ATOM 811 N N . ALA A 1 101 ? -3.709 4.055 3.725 1.00 75.38 101 ALA A N 1
ATOM 812 C CA . ALA A 1 101 ? -4.688 5.103 4.009 1.00 75.38 101 ALA A CA 1
ATOM 813 C C . ALA A 1 101 ? -6.079 4.532 4.325 1.00 75.38 101 ALA A C 1
ATOM 815 O O . ALA A 1 101 ? -6.695 4.930 5.316 1.00 75.38 101 ALA A O 1
ATOM 816 N N . LYS A 1 102 ? -6.557 3.545 3.552 1.00 71.25 102 LYS A N 1
ATOM 817 C CA . LYS A 1 102 ? -7.812 2.829 3.844 1.00 71.25 102 LYS A CA 1
ATOM 818 C C . LYS A 1 102 ? -7.757 2.126 5.194 1.00 71.25 102 LYS A C 1
ATOM 820 O O . LYS A 1 102 ? -8.728 2.182 5.947 1.00 71.25 102 LYS A O 1
ATOM 825 N N . SER A 1 103 ? -6.622 1.513 5.532 1.00 70.00 103 SER A N 1
ATOM 826 C CA . SER A 1 103 ? -6.464 0.858 6.830 1.00 70.00 103 SER A CA 1
ATOM 827 C C . SER A 1 103 ? -6.545 1.858 7.992 1.00 70.00 103 SER A C 1
ATOM 829 O O . SER A 1 103 ? -7.237 1.612 8.982 1.00 70.00 103 SER A O 1
ATOM 831 N N . LEU A 1 104 ? -5.923 3.033 7.838 1.00 69.25 104 LEU A N 1
ATOM 832 C CA . LEU A 1 104 ? -5.946 4.109 8.825 1.00 69.25 104 LEU A CA 1
ATOM 833 C C . LEU A 1 104 ? -7.343 4.724 8.969 1.00 69.25 104 LEU A C 1
ATOM 835 O O . LEU A 1 104 ? -7.825 4.891 10.091 1.00 69.25 104 LEU A O 1
ATOM 839 N N . HIS A 1 105 ? -8.014 5.015 7.853 1.00 69.38 105 HIS A N 1
ATOM 840 C CA . HIS A 1 105 ? -9.372 5.556 7.850 1.00 69.38 105 HIS A CA 1
ATOM 841 C C . HIS A 1 105 ? -10.352 4.593 8.527 1.00 69.38 105 HIS A C 1
ATOM 843 O O . HIS A 1 105 ? -11.096 5.001 9.418 1.00 69.38 105 HIS A O 1
ATOM 849 N N . ASN A 1 106 ? -10.285 3.301 8.193 1.00 65.69 106 ASN A N 1
ATOM 850 C CA . ASN A 1 106 ? -11.098 2.271 8.838 1.00 65.69 106 ASN A CA 1
ATOM 851 C C . ASN A 1 106 ? -10.807 2.186 10.341 1.00 65.69 106 ASN A C 1
ATOM 853 O O . ASN A 1 106 ? -11.738 2.127 11.142 1.00 65.69 106 ASN A O 1
ATOM 857 N N . LYS A 1 107 ? -9.535 2.258 10.755 1.00 67.12 107 LYS A N 1
ATOM 858 C CA . LYS A 1 107 ? -9.153 2.271 12.177 1.00 67.12 107 LYS A CA 1
ATOM 859 C C . LYS A 1 107 ? -9.742 3.475 12.921 1.00 67.12 107 LYS A C 1
ATOM 861 O O . LYS A 1 107 ? -10.228 3.321 14.041 1.00 67.12 107 LYS A O 1
ATOM 866 N N . ILE A 1 108 ? -9.729 4.662 12.314 1.00 73.25 108 ILE A N 1
ATOM 867 C CA . ILE A 1 108 ? -10.314 5.884 12.892 1.00 73.25 108 ILE A CA 1
ATOM 868 C C . ILE A 1 108 ? -11.843 5.791 12.944 1.00 73.25 108 ILE A C 1
ATOM 870 O O . ILE A 1 108 ? -12.431 6.096 13.982 1.00 73.25 108 ILE A O 1
ATOM 874 N N . PHE A 1 109 ? -12.484 5.350 11.860 1.00 71.12 109 PHE A N 1
ATOM 875 C CA . PHE A 1 109 ? -13.934 5.169 11.781 1.00 71.12 109 PHE A CA 1
ATOM 876 C C . PHE A 1 109 ? -14.435 4.203 12.858 1.00 71.12 109 PHE A C 1
ATOM 878 O O . PHE A 1 109 ? -15.358 4.528 13.607 1.00 71.12 109 PHE A O 1
ATOM 885 N N . LEU A 1 110 ? -13.773 3.051 12.994 1.00 67.44 110 LEU A N 1
ATOM 886 C CA . LEU A 1 110 ? -14.106 2.053 14.007 1.00 67.44 110 LEU A CA 1
ATOM 887 C C . LEU A 1 110 ? -13.894 2.594 15.419 1.00 67.44 110 LEU A C 1
ATOM 889 O O . LEU A 1 110 ? -14.787 2.446 16.250 1.00 67.44 110 LEU A O 1
ATOM 893 N N . LYS A 1 111 ? -12.775 3.287 15.686 1.00 69.81 111 LYS A N 1
ATOM 894 C CA . LYS A 1 111 ? -12.566 3.958 16.978 1.00 69.81 111 LYS A CA 1
ATO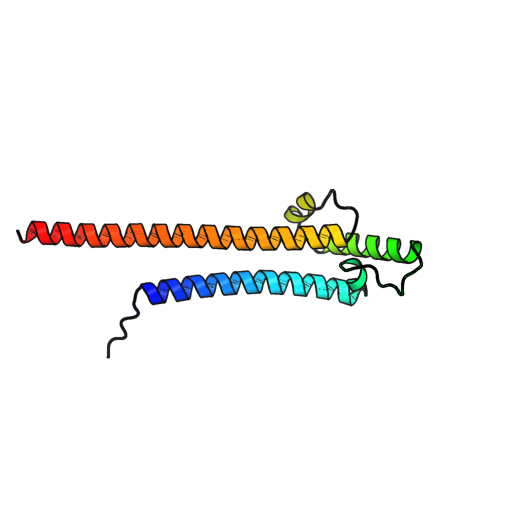M 895 C C . LYS A 1 111 ? -13.702 4.933 17.281 1.00 69.81 111 LYS A C 1
ATOM 897 O O . LYS A 1 111 ? -14.303 4.832 18.341 1.00 69.81 111 LYS A O 1
ATOM 902 N N . ARG A 1 112 ? -14.053 5.834 16.361 1.00 72.81 112 ARG A N 1
ATOM 903 C CA . ARG A 1 112 ? -15.151 6.795 16.573 1.00 72.81 112 ARG A CA 1
ATOM 904 C C . ARG A 1 112 ? -16.477 6.093 16.861 1.00 72.81 112 ARG A C 1
ATOM 906 O O . ARG A 1 112 ? -17.114 6.412 17.856 1.00 72.81 112 ARG A O 1
ATOM 913 N N . ARG A 1 113 ? -16.848 5.092 16.058 1.00 70.12 113 ARG A N 1
ATOM 914 C CA . ARG A 1 113 ? -18.093 4.329 16.234 1.00 70.12 113 ARG A CA 1
ATOM 915 C C . ARG A 1 113 ? -18.132 3.579 17.568 1.00 70.12 113 ARG A C 1
ATOM 917 O O . ARG A 1 113 ? -19.166 3.579 18.228 1.00 70.12 113 ARG A O 1
ATOM 924 N N . LEU A 1 114 ? -17.005 3.019 18.007 1.00 67.25 114 LEU A N 1
ATOM 925 C CA . LEU A 1 114 ? -16.866 2.380 19.317 1.00 67.25 114 LEU A CA 1
ATOM 926 C C . LEU A 1 114 ? -17.050 3.381 20.463 1.00 67.25 114 LEU A C 1
ATOM 928 O O . LEU A 1 114 ? -17.766 3.107 21.423 1.00 67.25 114 LEU A O 1
ATOM 932 N N . TYR A 1 115 ? -16.430 4.558 20.349 1.00 68.12 115 TYR A N 1
ATOM 933 C CA . TYR A 1 115 ? -16.587 5.638 21.320 1.00 68.12 115 TYR A CA 1
ATOM 934 C C . TYR A 1 115 ? -18.037 6.139 21.383 1.00 68.12 115 TYR A C 1
ATOM 936 O O . TYR A 1 115 ? -18.547 6.333 22.484 1.00 68.12 115 TYR A O 1
ATOM 944 N N . THR A 1 116 ? -18.719 6.299 20.244 1.00 71.31 116 THR A N 1
ATOM 945 C CA . THR A 1 116 ? -20.137 6.691 20.185 1.00 71.31 116 THR A CA 1
ATOM 946 C C . THR A 1 116 ? -21.045 5.643 20.823 1.00 71.31 116 THR A C 1
ATOM 948 O O . THR A 1 116 ? -21.867 5.997 21.662 1.00 71.31 116 THR A O 1
ATOM 951 N N . LEU A 1 117 ? -20.870 4.359 20.492 1.00 68.12 117 LEU A N 1
ATOM 952 C CA . LEU A 1 117 ? -21.625 3.266 21.118 1.00 68.12 117 LEU A CA 1
ATOM 953 C C . LEU A 1 117 ? -21.405 3.239 22.635 1.00 68.12 117 LEU A C 1
ATOM 955 O O . LEU A 1 117 ? -22.361 3.158 23.398 1.00 68.12 117 LEU A O 1
ATOM 959 N N . ARG A 1 118 ? -20.154 3.406 23.079 1.00 64.50 118 ARG A N 1
ATOM 960 C CA . ARG A 1 118 ? -19.814 3.508 24.503 1.00 64.50 118 ARG A CA 1
ATOM 961 C C . ARG A 1 118 ? -20.503 4.694 25.180 1.00 64.50 118 ARG A C 1
ATOM 963 O O . ARG A 1 118 ? -20.975 4.544 26.299 1.00 64.50 118 ARG A O 1
ATOM 970 N N . MET A 1 119 ? -20.542 5.864 24.542 1.00 65.75 119 MET A N 1
ATOM 971 C CA . MET A 1 119 ? -21.234 7.040 25.086 1.00 65.75 119 MET A CA 1
ATOM 972 C C . MET A 1 119 ? -22.745 6.817 25.174 1.00 65.75 119 MET A C 1
ATOM 974 O O . MET A 1 119 ? -23.327 7.116 26.210 1.00 65.75 119 MET A O 1
ATOM 978 N N . ALA A 1 120 ? -23.368 6.236 24.147 1.00 68.06 120 ALA A N 1
ATOM 979 C CA . ALA A 1 120 ? -24.796 5.911 24.157 1.00 68.06 120 ALA A CA 1
ATOM 980 C C . ALA A 1 120 ? -25.160 4.910 25.269 1.00 68.06 120 ALA A C 1
ATOM 982 O O . ALA A 1 120 ? -26.185 5.045 25.928 1.00 68.06 120 ALA A O 1
ATOM 983 N N . GLU A 1 121 ? -24.299 3.924 25.525 1.00 63.06 121 GLU A N 1
ATOM 984 C CA . GLU A 1 121 ? -24.542 2.914 26.559 1.00 63.06 121 GLU A CA 1
ATOM 985 C C . GLU A 1 121 ? -24.224 3.412 27.979 1.00 63.06 121 GLU A C 1
ATOM 987 O O . GLU A 1 121 ? -24.835 2.969 28.943 1.00 63.06 121 GLU A O 1
ATOM 992 N N . LEU A 1 122 ? -23.266 4.333 28.135 1.00 64.25 122 LEU A N 1
ATOM 993 C CA . LEU A 1 122 ? -22.996 4.974 29.427 1.00 64.25 122 LEU A CA 1
ATOM 994 C C . LEU A 1 122 ? -24.078 5.992 29.790 1.00 64.25 122 LEU A C 1
ATOM 996 O O . LEU A 1 122 ? -24.516 5.999 30.930 1.00 64.25 122 LEU A O 1
ATOM 1000 N N . THR A 1 123 ? -24.535 6.803 28.834 1.00 68.06 123 THR A N 1
ATOM 1001 C CA . THR A 1 123 ? -25.624 7.774 29.052 1.00 68.06 123 THR A CA 1
ATOM 1002 C C . THR A 1 123 ? -26.918 7.079 29.446 1.00 68.06 123 THR A C 1
ATOM 1004 O O . THR A 1 123 ? -27.482 7.416 30.474 1.00 68.06 123 THR A O 1
ATOM 1007 N N . THR A 1 124 ? -27.318 6.023 28.736 1.00 72.38 124 THR A N 1
ATOM 1008 C CA . THR A 1 124 ? -28.504 5.230 29.111 1.00 72.38 124 THR A CA 1
ATOM 1009 C C . THR A 1 124 ? -28.391 4.585 30.496 1.00 72.38 124 THR A C 1
ATOM 1011 O O . THR A 1 124 ? -29.362 4.587 31.250 1.00 72.38 124 THR A O 1
ATOM 1014 N N . VAL A 1 125 ? -27.215 4.075 30.884 1.00 66.19 125 VAL A N 1
ATOM 1015 C CA . VAL A 1 125 ? -26.997 3.528 32.238 1.00 66.19 125 VAL A CA 1
ATOM 1016 C C . VAL A 1 125 ? -27.019 4.626 33.307 1.00 66.19 125 VAL A C 1
ATOM 1018 O O . VAL A 1 125 ? -27.634 4.439 34.356 1.00 66.19 125 VAL A O 1
ATOM 1021 N N . THR A 1 126 ? -26.378 5.770 33.064 1.00 70.31 126 THR A N 1
ATOM 1022 C CA . THR A 1 126 ? -26.382 6.913 33.989 1.00 70.31 126 THR A CA 1
ATOM 1023 C C . THR A 1 126 ? -27.782 7.507 34.141 1.00 70.31 126 THR A C 1
ATOM 1025 O O . THR A 1 126 ? -28.200 7.771 35.266 1.00 70.31 126 THR A O 1
ATOM 1028 N N . ASP A 1 127 ? -28.539 7.635 33.052 1.00 72.94 127 ASP A N 1
ATOM 1029 C CA . ASP A 1 127 ? -29.920 8.121 33.069 1.00 72.94 127 ASP A CA 1
ATOM 1030 C C . ASP A 1 127 ? -30.836 7.169 33.842 1.00 72.94 127 ASP A C 1
ATOM 1032 O O . ASP A 1 127 ? -31.648 7.619 34.652 1.00 72.94 127 ASP A O 1
ATOM 1036 N N . HIS A 1 128 ? -30.668 5.851 33.691 1.00 64.88 128 HIS A N 1
ATOM 1037 C CA . HIS A 1 128 ? -31.403 4.876 34.500 1.00 64.88 128 HIS A CA 1
ATOM 1038 C C . HIS A 1 128 ? -31.058 4.947 35.990 1.00 64.88 128 HIS A C 1
ATOM 1040 O O . HIS A 1 128 ? -31.964 4.883 36.820 1.00 64.88 128 HIS A O 1
ATOM 1046 N N . ILE A 1 129 ? -29.782 5.116 36.347 1.00 75.12 129 ILE A N 1
ATOM 1047 C CA . ILE A 1 129 ? -29.365 5.253 37.752 1.00 75.12 129 ILE A CA 1
ATOM 1048 C C . ILE A 1 129 ? -29.903 6.553 38.357 1.00 75.12 129 ILE A C 1
ATOM 1050 O O . ILE A 1 129 ? -30.402 6.536 39.477 1.00 75.12 129 ILE A O 1
ATOM 1054 N N . ASN A 1 130 ? -29.855 7.664 37.621 1.00 73.12 130 ASN A N 1
ATOM 1055 C CA . ASN A 1 130 ? -30.399 8.940 38.084 1.00 73.12 130 ASN A CA 1
ATOM 1056 C C . ASN A 1 130 ? -31.916 8.866 38.264 1.00 73.12 130 ASN A C 1
ATOM 1058 O O . ASN A 1 130 ? -32.417 9.308 39.291 1.00 73.12 130 ASN A O 1
ATOM 1062 N N . THR A 1 131 ? -32.624 8.234 37.325 1.00 72.44 131 THR A N 1
ATOM 1063 C CA . THR A 1 131 ? -34.075 8.017 37.423 1.00 72.44 131 THR A CA 1
ATOM 1064 C C . THR A 1 131 ? -34.428 7.148 38.634 1.00 72.44 131 THR A C 1
ATOM 1066 O O . THR A 1 131 ? -35.351 7.470 39.378 1.00 72.44 131 THR A O 1
ATOM 1069 N N . LEU A 1 132 ? -33.667 6.077 38.887 1.00 67.62 132 LEU A N 1
ATOM 1070 C CA . LEU A 1 132 ? -33.826 5.259 40.093 1.00 67.62 132 LEU A CA 1
ATOM 1071 C C . LEU A 1 132 ? -33.552 6.071 41.364 1.00 67.62 132 LEU A C 1
ATOM 1073 O O . LEU A 1 132 ? -34.356 6.035 42.287 1.00 67.62 132 LEU A O 1
ATOM 1077 N N . ASN A 1 133 ? -32.473 6.852 41.408 1.00 67.69 133 ASN A N 1
ATOM 1078 C CA . ASN A 1 133 ? -32.139 7.674 42.574 1.00 67.69 133 ASN A CA 1
ATOM 1079 C C . ASN A 1 133 ? -33.187 8.762 42.851 1.00 67.69 133 ASN A C 1
ATOM 1081 O O . ASN A 1 133 ? -33.445 9.059 44.011 1.00 67.69 133 ASN A O 1
ATOM 1085 N N . THR A 1 134 ? -33.831 9.317 41.819 1.00 74.06 134 THR A N 1
ATOM 1086 C CA . THR A 1 134 ? -34.965 10.239 41.992 1.00 74.06 134 THR A CA 1
ATOM 1087 C C . THR A 1 134 ? -36.253 9.548 42.430 1.00 74.06 134 THR A C 1
ATOM 1089 O O . THR A 1 134 ? -37.099 10.197 43.025 1.00 74.06 134 THR A O 1
ATOM 1092 N N . LEU A 1 135 ? -36.423 8.252 42.146 1.00 70.56 135 LEU A N 1
ATOM 1093 C CA . LEU A 1 135 ? -37.585 7.472 42.597 1.00 70.56 135 LEU A CA 1
ATOM 1094 C C . LEU A 1 135 ? -37.468 7.022 44.062 1.00 70.56 135 LEU A C 1
ATOM 1096 O O . LEU A 1 135 ? -38.479 6.689 44.675 1.00 70.56 135 LEU A O 1
ATOM 1100 N N . PHE A 1 136 ? -36.248 6.985 44.606 1.00 66.38 136 PHE A N 1
ATOM 1101 C CA . PHE A 1 136 ? -35.964 6.640 46.004 1.00 66.38 136 PHE A CA 1
ATOM 1102 C C . PHE A 1 136 ? -35.594 7.855 46.877 1.00 66.38 136 PHE A C 1
ATOM 1104 O O . PHE A 1 136 ? -35.209 7.667 48.032 1.00 66.38 136 PHE A O 1
ATOM 1111 N N . SER A 1 137 ? -35.701 9.074 46.336 1.00 54.97 137 SER A N 1
ATOM 1112 C CA . SER A 1 137 ? -35.608 10.346 47.068 1.00 54.97 137 SER A CA 1
ATOM 1113 C C . SER A 1 137 ? -36.993 10.897 47.375 1.00 54.97 137 SER A C 1
ATOM 1115 O O . SER A 1 137 ? -37.056 11.683 48.345 1.00 54.97 137 SER A O 1
#

Sequence (137 aa):
MSYRFRKADLLTVVSESLVGVLFMYTVLFTYTIKAILRKDNFLAAIGERPAEITDDKTWDEMDSNTVANLYLALADRILSSIEEKKSAKEIWDTLTKLYQAKSLHNKIFLKRRLYTLRMAELTTVTDHINTLNTLFS